Protein AF-A0A5K1A203-F1 (afdb_monomer_lite)

pLDDT: mean 76.21, std 11.81, range [53.25, 95.44]

Structure (mmCIF, N/CA/C/O backbone):
data_AF-A0A5K1A203-F1
#
_entry.id   AF-A0A5K1A203-F1
#
loop_
_atom_site.group_PDB
_atom_site.id
_atom_site.type_symbol
_atom_site.label_atom_id
_atom_site.label_alt_id
_atom_site.label_comp_id
_atom_site.label_asym_id
_atom_site.label_entity_id
_atom_site.label_seq_id
_atom_site.pdbx_PDB_ins_code
_atom_site.Cartn_x
_atom_site.Cartn_y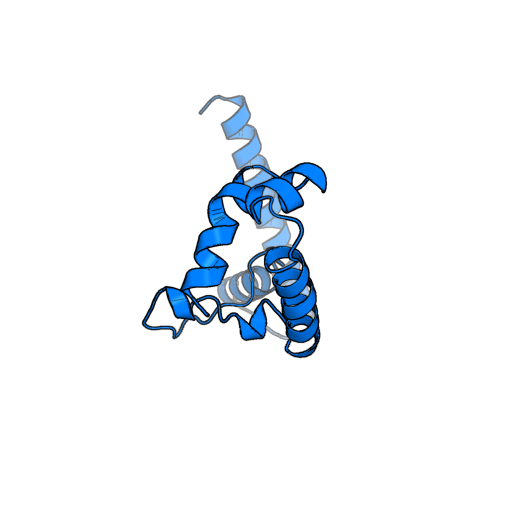
_atom_site.Cartn_z
_atom_site.occupancy
_atom_site.B_iso_or_equiv
_atom_site.auth_seq_id
_atom_site.auth_comp_id
_atom_site.auth_asym_id
_atom_site.auth_atom_id
_atom_site.pdbx_PDB_model_num
ATOM 1 N N . VAL A 1 1 ? 19.120 0.119 31.836 1.00 57.25 1 VAL A N 1
ATOM 2 C CA . VAL A 1 1 ? 18.448 1.440 31.835 1.00 57.25 1 VAL A CA 1
ATOM 3 C C . VAL A 1 1 ? 19.326 2.428 32.585 1.00 57.25 1 VAL A C 1
ATOM 5 O O . VAL A 1 1 ? 19.689 2.163 33.727 1.00 57.25 1 VAL A O 1
ATOM 8 N N . THR A 1 2 ? 19.766 3.505 31.938 1.00 73.38 2 THR A N 1
ATOM 9 C CA . THR A 1 2 ? 20.608 4.522 32.592 1.00 73.38 2 THR A CA 1
ATOM 10 C C . THR A 1 2 ? 19.755 5.416 33.500 1.00 73.38 2 THR A C 1
ATOM 12 O O . THR A 1 2 ? 18.575 5.632 33.240 1.00 73.38 2 THR A O 1
ATOM 15 N N . ARG A 1 3 ? 20.347 6.000 34.556 1.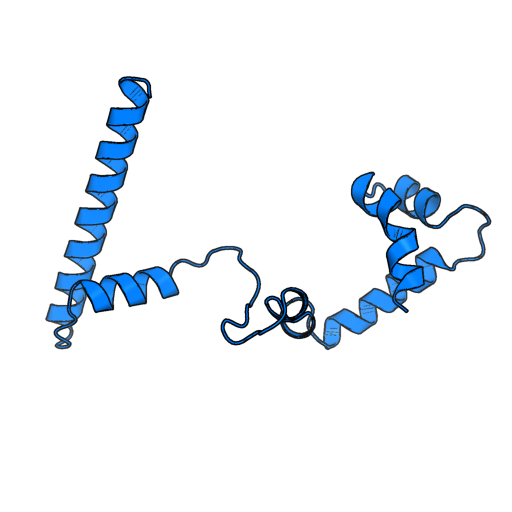00 76.81 3 ARG A N 1
ATOM 16 C CA . ARG A 1 3 ? 19.650 6.894 35.513 1.00 76.81 3 ARG A CA 1
ATOM 17 C C . ARG A 1 3 ? 18.883 8.046 34.836 1.00 76.81 3 ARG A C 1
ATOM 19 O O . ARG A 1 3 ? 17.938 8.568 35.420 1.00 76.81 3 ARG A O 1
ATOM 26 N N . ARG A 1 4 ? 19.300 8.457 33.632 1.00 75.62 4 ARG A N 1
ATOM 27 C CA . ARG A 1 4 ? 18.633 9.491 32.824 1.00 75.62 4 ARG A CA 1
ATOM 28 C C . ARG A 1 4 ? 17.361 8.975 32.153 1.00 75.62 4 ARG A C 1
ATOM 30 O O . ARG A 1 4 ? 16.344 9.653 32.227 1.00 75.62 4 ARG A O 1
ATOM 37 N N . GLU A 1 5 ? 17.388 7.780 31.570 1.00 76.25 5 GLU A N 1
ATOM 38 C CA . GLU A 1 5 ? 16.189 7.184 30.969 1.00 76.25 5 GLU A CA 1
ATOM 39 C C . GLU A 1 5 ? 15.117 6.860 32.005 1.00 76.25 5 GLU A C 1
ATOM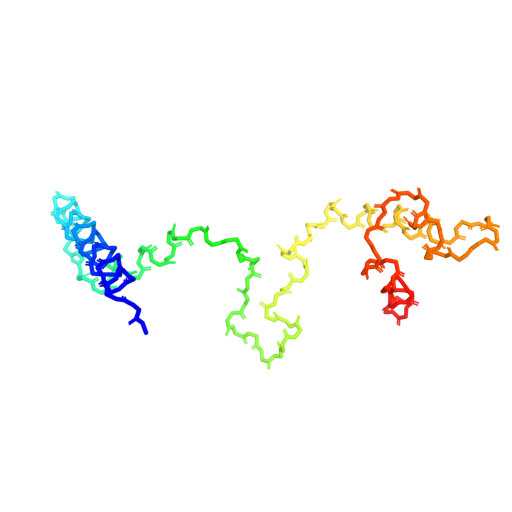 41 O O . GLU A 1 5 ? 13.949 7.154 31.781 1.00 76.25 5 GLU A O 1
ATOM 46 N N . SER A 1 6 ? 15.499 6.369 33.188 1.00 77.56 6 SER A N 1
ATOM 47 C CA . SER A 1 6 ? 14.532 6.124 34.268 1.00 77.56 6 SER A CA 1
ATOM 48 C C . SER A 1 6 ? 13.834 7.400 34.754 1.00 77.56 6 SER A C 1
ATOM 50 O O . SER A 1 6 ? 12.710 7.327 35.241 1.00 77.56 6 SER A O 1
ATOM 52 N N . ARG A 1 7 ? 14.486 8.568 34.646 1.00 74.75 7 ARG A N 1
ATOM 53 C CA . ARG A 1 7 ? 13.860 9.859 34.976 1.00 74.75 7 ARG A CA 1
ATOM 54 C C . ARG A 1 7 ? 12.855 10.277 33.910 1.00 74.75 7 ARG A C 1
ATOM 56 O O . ARG A 1 7 ? 11.744 10.618 34.281 1.00 74.75 7 ARG A O 1
ATOM 63 N N . ARG A 1 8 ? 13.217 10.163 32.627 1.00 77.00 8 ARG A N 1
ATOM 64 C CA . ARG A 1 8 ? 12.319 10.477 31.503 1.00 77.00 8 ARG A CA 1
ATOM 65 C C . ARG A 1 8 ? 11.064 9.616 31.515 1.00 77.00 8 ARG A C 1
ATOM 67 O O . ARG A 1 8 ? 9.972 10.153 31.475 1.00 77.00 8 ARG A O 1
ATOM 74 N N . LEU A 1 9 ? 11.222 8.304 31.696 1.00 74.50 9 LEU A N 1
ATOM 75 C CA . LEU A 1 9 ? 10.089 7.388 31.829 1.00 74.50 9 LEU A CA 1
ATOM 76 C C . LEU A 1 9 ? 9.189 7.773 33.007 1.00 74.50 9 LEU A C 1
ATOM 78 O O . LEU A 1 9 ? 7.973 7.680 32.905 1.00 74.50 9 LEU A O 1
ATOM 82 N N . LYS A 1 10 ? 9.760 8.203 34.138 1.00 73.31 10 LYS A N 1
ATOM 83 C CA . LYS A 1 10 ? 8.968 8.617 35.303 1.00 73.31 10 LYS A CA 1
ATOM 84 C C . LYS A 1 10 ? 8.192 9.913 35.051 1.00 73.31 10 LYS A C 1
ATOM 86 O O . LYS A 1 10 ? 7.084 10.033 35.557 1.00 73.31 10 LYS A O 1
ATOM 91 N N . GLU A 1 11 ? 8.783 10.848 34.318 1.00 76.12 11 GLU A N 1
ATOM 92 C CA . GLU A 1 11 ? 8.186 12.137 33.951 1.00 76.12 11 GLU A CA 1
ATOM 93 C C . GLU A 1 11 ? 7.049 11.933 32.939 1.00 76.12 11 GLU A C 1
ATOM 95 O O . GLU A 1 11 ? 5.916 12.289 33.226 1.00 76.12 11 GLU A O 1
ATOM 100 N N . GLU A 1 12 ? 7.290 11.165 31.877 1.00 73.75 12 GLU A N 1
ATOM 101 C CA . GLU A 1 12 ? 6.272 10.796 30.883 1.00 73.75 12 GLU A CA 1
ATOM 102 C C . GLU A 1 12 ? 5.093 10.021 31.508 1.00 73.75 12 GLU A C 1
ATOM 104 O O . GLU A 1 12 ? 3.930 10.284 31.211 1.00 73.75 12 GLU A O 1
ATOM 109 N N . ASN A 1 13 ? 5.363 9.109 32.452 1.00 73.94 13 ASN A N 1
ATOM 110 C CA . ASN A 1 13 ? 4.304 8.416 33.199 1.00 73.94 13 ASN A CA 1
ATOM 111 C C . ASN A 1 13 ? 3.516 9.343 34.142 1.00 73.94 13 ASN A C 1
ATOM 113 O O . ASN A 1 13 ? 2.364 9.041 34.466 1.00 73.94 13 ASN A O 1
ATOM 117 N N . LEU A 1 14 ? 4.125 10.428 34.629 1.00 75.75 14 LEU A N 1
ATOM 118 C CA . LEU A 1 14 ? 3.456 11.414 35.476 1.00 75.75 14 LEU A CA 1
ATOM 119 C C . LEU A 1 14 ? 2.521 12.287 34.632 1.00 75.75 14 LEU A C 1
ATOM 121 O O . LEU A 1 14 ? 1.355 12.435 34.996 1.00 75.75 14 LEU A O 1
ATOM 125 N N . ASP A 1 15 ? 2.998 12.744 33.475 1.00 77.00 15 ASP A N 1
ATOM 126 C CA . ASP A 1 15 ? 2.237 13.561 32.525 1.00 77.00 15 ASP A CA 1
ATOM 127 C C . ASP A 1 15 ? 1.017 12.799 31.982 1.00 77.00 15 ASP A C 1
ATOM 129 O O . ASP A 1 15 ? -0.099 13.321 31.949 1.00 77.00 15 ASP A O 1
ATOM 133 N N . LEU A 1 16 ? 1.186 11.512 31.649 1.00 75.56 16 LEU A N 1
ATOM 134 C CA . LEU A 1 16 ? 0.088 10.630 31.232 1.00 75.56 16 LEU A CA 1
ATOM 135 C C . LEU A 1 16 ? -0.971 10.449 32.328 1.00 75.56 16 LEU A C 1
ATOM 137 O O . LEU A 1 16 ? -2.166 10.341 32.042 1.00 75.56 16 LEU A O 1
ATOM 141 N N . LYS A 1 17 ? -0.547 10.405 33.596 1.00 75.38 17 LYS A N 1
ATOM 142 C CA . LYS A 1 17 ? -1.464 10.272 34.730 1.00 75.38 17 LYS A CA 1
ATOM 143 C C . LYS A 1 17 ? -2.258 11.560 34.950 1.00 75.38 17 LYS A C 1
ATOM 145 O O . LYS A 1 17 ? -3.463 11.483 35.181 1.00 75.38 17 LYS A O 1
ATOM 150 N N . GLU A 1 18 ? -1.605 12.713 34.851 1.00 79.25 18 GLU A N 1
ATOM 151 C CA . GLU A 1 18 ? -2.242 14.022 35.000 1.00 79.25 18 GLU A CA 1
ATOM 152 C C . GLU A 1 18 ? -3.243 14.304 33.868 1.00 79.25 18 GLU A C 1
ATOM 154 O O . GLU A 1 18 ? -4.372 14.723 34.132 1.00 79.25 18 GLU A O 1
ATOM 159 N N . ALA A 1 19 ? -2.894 13.968 32.623 1.00 77.06 19 ALA A N 1
ATOM 160 C CA . ALA A 1 19 ? -3.797 14.082 31.477 1.00 77.06 19 ALA A CA 1
ATOM 161 C C . ALA A 1 19 ? -5.065 13.225 31.646 1.00 77.06 19 ALA A C 1
ATOM 163 O O . ALA A 1 19 ? -6.178 13.704 31.423 1.00 77.06 19 ALA A O 1
ATOM 164 N N . ALA A 1 20 ? -4.919 11.978 32.110 1.00 72.75 20 ALA A N 1
ATOM 165 C CA . ALA A 1 20 ? -6.057 11.098 32.371 1.00 72.75 20 ALA A CA 1
ATOM 166 C C . ALA A 1 20 ? -6.964 11.624 33.500 1.00 72.75 20 ALA A C 1
ATOM 168 O O . ALA A 1 20 ? -8.186 11.516 33.413 1.00 72.75 20 ALA A O 1
ATOM 169 N N . GLU A 1 21 ? -6.390 12.204 34.558 1.00 77.25 21 GLU A N 1
ATOM 170 C CA . GLU A 1 21 ? -7.158 12.779 35.670 1.00 77.25 21 GLU A CA 1
ATOM 171 C C . GLU A 1 21 ? -7.941 14.032 35.260 1.00 77.25 21 GLU A C 1
ATOM 173 O O . GLU A 1 21 ? -9.071 14.217 35.718 1.00 77.25 21 GLU A O 1
ATOM 178 N N . ASN A 1 22 ? -7.387 14.867 34.380 1.00 77.81 22 ASN A N 1
ATOM 179 C CA . ASN A 1 22 ? -8.078 16.053 33.876 1.00 77.81 22 ASN A CA 1
ATOM 180 C C . ASN A 1 22 ? -9.249 15.681 32.953 1.00 77.81 22 ASN A C 1
ATOM 182 O O . ASN A 1 22 ? -10.347 16.195 33.138 1.00 77.81 22 ASN A O 1
ATOM 186 N N . LEU A 1 23 ? -9.086 14.679 32.086 1.00 68.44 23 LEU A N 1
ATOM 187 C CA . LEU A 1 23 ? -10.178 14.170 31.243 1.00 68.44 23 LEU A CA 1
ATOM 188 C C . LEU A 1 23 ? -11.328 13.544 32.052 1.00 68.44 23 LEU A C 1
ATOM 190 O O . LEU A 1 23 ? -12.494 13.694 31.690 1.00 68.44 23 LEU A O 1
ATOM 194 N N . ILE A 1 24 ? -11.024 12.867 33.168 1.00 70.19 24 ILE A N 1
ATOM 195 C CA . ILE A 1 24 ? -12.052 12.348 34.089 1.00 70.19 24 ILE A CA 1
ATOM 196 C C . ILE A 1 24 ? -12.829 13.500 34.736 1.00 70.19 24 ILE A C 1
ATOM 198 O O . ILE A 1 24 ? -14.048 13.412 34.889 1.00 70.19 24 ILE A O 1
ATOM 202 N N . LYS A 1 25 ? -12.144 14.582 35.126 1.00 72.19 25 LYS A N 1
ATOM 203 C CA . LYS A 1 25 ? -12.805 15.773 35.676 1.00 72.19 25 LYS A CA 1
ATOM 204 C C . LYS A 1 25 ? -13.719 16.412 34.634 1.00 72.19 25 LYS A C 1
ATOM 206 O O . LYS A 1 25 ? -14.872 16.674 34.958 1.00 72.19 25 LYS A O 1
ATOM 211 N N . ASP A 1 26 ? -13.256 16.566 33.398 1.00 68.62 26 ASP A N 1
ATOM 212 C CA . ASP A 1 26 ? -14.037 17.169 32.314 1.00 68.62 26 ASP A CA 1
ATOM 213 C C . ASP A 1 26 ? -15.276 16.325 31.959 1.00 68.62 26 ASP A C 1
ATOM 215 O O . ASP A 1 26 ? -16.379 16.857 31.826 1.00 68.62 26 ASP A O 1
ATOM 219 N N . ALA A 1 27 ? -15.146 14.993 31.911 1.00 63.22 27 ALA A N 1
ATOM 220 C CA . ALA A 1 27 ? -16.274 14.082 31.684 1.00 63.22 27 ALA A CA 1
ATOM 221 C C . ALA A 1 27 ? -17.321 14.134 32.814 1.00 63.22 27 ALA A C 1
ATOM 223 O O . ALA A 1 27 ? -18.525 14.163 32.544 1.00 63.22 27 ALA A O 1
ATOM 224 N N . ASN A 1 28 ? -16.868 14.216 34.071 1.00 61.22 28 ASN A N 1
ATOM 225 C CA . ASN A 1 28 ? -17.747 14.365 35.233 1.00 61.22 28 ASN A CA 1
ATOM 226 C C . ASN A 1 28 ? -18.470 15.724 35.249 1.00 61.22 28 ASN A C 1
ATOM 228 O O . ASN A 1 28 ? -19.625 15.789 35.668 1.00 61.22 28 ASN A O 1
ATOM 232 N N . VAL A 1 29 ? -17.828 16.796 34.770 1.00 64.94 29 VAL A N 1
ATOM 233 C CA . VAL A 1 29 ? -18.447 18.127 34.613 1.00 64.94 29 VAL A CA 1
ATOM 234 C C . VAL A 1 29 ? -19.540 18.107 33.537 1.00 64.94 29 VAL A C 1
ATOM 236 O O . VAL A 1 29 ? -20.565 18.768 33.697 1.00 64.94 29 VAL A O 1
ATOM 239 N N . GLN A 1 30 ? -19.383 17.289 32.492 1.00 61.38 30 GLN A N 1
ATOM 240 C CA . GLN A 1 30 ? -20.370 17.103 31.421 1.00 61.38 30 GLN A CA 1
ATOM 241 C C . GLN A 1 30 ? -21.562 16.194 31.815 1.00 61.38 30 GLN A C 1
ATOM 243 O O . GLN A 1 30 ? -22.415 15.904 30.977 1.00 61.38 30 GLN A O 1
ATOM 248 N N . GLY A 1 31 ? -21.634 15.719 33.067 1.00 54.28 31 GLY A N 1
ATOM 249 C CA . GLY A 1 31 ? -22.744 14.910 33.594 1.00 54.28 31 GLY A CA 1
ATOM 250 C C . GLY A 1 31 ? -22.679 13.407 33.289 1.00 54.28 31 GLY A C 1
ATOM 251 O O . GLY A 1 31 ? -23.550 12.665 33.739 1.00 54.28 31 GLY A O 1
ATOM 252 N N . ASN A 1 32 ? -21.642 12.938 32.588 1.00 58.69 32 ASN A N 1
ATOM 253 C CA . ASN A 1 32 ? -21.403 11.517 32.336 1.00 58.69 32 ASN A CA 1
ATOM 254 C C . ASN A 1 32 ? -20.312 11.011 33.284 1.00 58.69 32 ASN A C 1
ATOM 256 O O . ASN A 1 32 ? -19.126 11.241 33.052 1.00 58.69 32 ASN A O 1
ATOM 260 N N . VAL A 1 33 ? -20.706 10.300 34.345 1.00 61.12 33 VAL A N 1
ATOM 261 C CA . VAL A 1 33 ? -19.758 9.663 35.270 1.00 61.12 33 VAL A CA 1
ATOM 262 C C . VAL A 1 33 ? -19.096 8.480 34.563 1.00 61.12 33 VAL A C 1
ATOM 264 O O . VAL A 1 33 ? -19.560 7.348 34.664 1.00 61.12 33 VAL A O 1
ATOM 267 N N . LYS A 1 34 ? -18.031 8.750 33.804 1.00 59.03 34 LYS A N 1
ATOM 268 C CA . LYS A 1 34 ? -17.212 7.716 33.167 1.00 59.03 34 LYS A CA 1
ATOM 269 C C . LYS A 1 34 ? -16.184 7.192 34.158 1.00 59.03 34 LYS A C 1
ATOM 271 O O . LY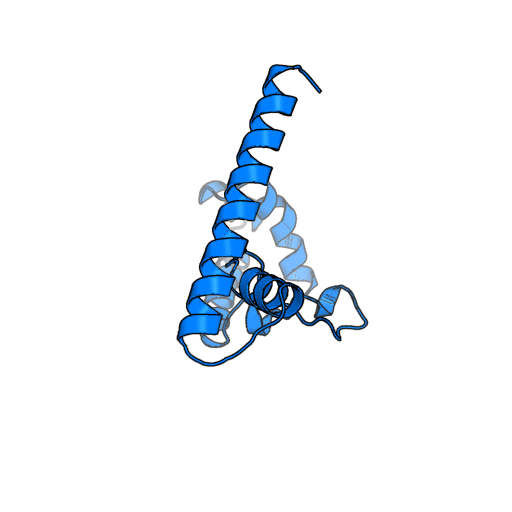S A 1 34 ? -15.475 7.954 34.821 1.00 59.03 34 LYS A O 1
ATOM 276 N N . THR A 1 35 ? -16.078 5.876 34.261 1.00 68.56 35 THR A N 1
ATOM 277 C CA . THR A 1 35 ? -15.025 5.238 35.050 1.00 68.56 35 THR A CA 1
ATOM 278 C C . THR A 1 35 ? -13.661 5.463 34.396 1.00 68.56 35 THR A C 1
ATOM 280 O O . THR A 1 35 ? -13.539 5.640 33.185 1.00 68.56 35 THR A O 1
ATOM 283 N N . ARG A 1 36 ? -12.586 5.420 35.193 1.00 64.50 36 ARG A N 1
ATOM 284 C CA . ARG A 1 36 ? -11.209 5.575 34.688 1.00 64.50 36 ARG A CA 1
ATOM 285 C C . ARG A 1 36 ? -10.881 4.598 33.550 1.00 64.50 36 ARG A C 1
ATOM 287 O O . ARG A 1 36 ? -10.113 4.950 32.665 1.00 64.50 36 ARG A O 1
ATOM 294 N N . GLN A 1 37 ? -11.452 3.392 33.561 1.00 65.12 37 GLN A N 1
ATOM 295 C CA . GLN A 1 37 ? -11.277 2.406 32.489 1.00 65.12 37 GLN A CA 1
ATOM 296 C C . GLN A 1 37 ? -11.968 2.812 31.184 1.00 65.12 37 GLN A C 1
ATOM 298 O O . GLN A 1 37 ? -11.380 2.623 30.125 1.00 65.12 37 GLN A O 1
ATOM 303 N N . GLU A 1 38 ? -13.158 3.405 31.251 1.00 65.06 38 GLU A N 1
ATOM 304 C CA . GLU A 1 38 ? -13.881 3.901 30.072 1.00 65.06 38 GLU A CA 1
ATOM 305 C C . GLU A 1 38 ? -13.160 5.093 29.445 1.00 65.06 38 GLU A C 1
ATOM 307 O O . GLU A 1 38 ? -12.967 5.122 28.236 1.00 65.06 38 GLU A O 1
ATOM 312 N N . VAL A 1 39 ? -12.657 6.027 30.261 1.00 60.94 39 VAL A N 1
ATOM 313 C CA . VAL A 1 39 ? -11.855 7.154 29.756 1.00 60.94 39 VAL A CA 1
ATOM 314 C C . VAL A 1 39 ? -10.555 6.661 29.119 1.00 60.94 39 VAL A C 1
ATOM 316 O O . VAL A 1 39 ? -10.183 7.136 28.053 1.00 60.94 39 VAL A O 1
ATOM 319 N N . LEU A 1 40 ? -9.882 5.672 29.719 1.00 60.09 40 LEU A N 1
ATOM 320 C CA . LEU A 1 40 ? -8.680 5.071 29.133 1.00 60.09 40 LEU A CA 1
ATOM 321 C C . LEU A 1 40 ? -8.973 4.352 27.808 1.00 60.09 40 LEU A C 1
ATOM 323 O O . LEU A 1 40 ? -8.185 4.454 26.869 1.00 60.09 40 LEU A O 1
ATOM 327 N N . HIS A 1 41 ? -10.100 3.649 27.714 1.00 59.59 41 HIS A N 1
ATOM 328 C CA . HIS A 1 41 ? -10.553 3.018 26.477 1.00 59.59 41 HIS A CA 1
ATOM 329 C C . HIS A 1 41 ? -10.843 4.066 25.392 1.00 59.59 41 HIS A C 1
ATOM 331 O O . HIS A 1 41 ? -10.302 3.958 24.294 1.00 59.59 41 HIS A O 1
ATOM 337 N N . ASP A 1 42 ? -11.578 5.128 25.729 1.00 58.59 42 ASP A N 1
ATOM 338 C CA . ASP A 1 42 ? -11.890 6.236 24.820 1.00 58.59 42 ASP A CA 1
ATOM 339 C C . ASP A 1 42 ? -10.622 6.982 24.366 1.00 58.59 42 ASP A C 1
ATOM 341 O O . ASP A 1 42 ? -10.469 7.332 23.194 1.00 58.59 42 ASP A O 1
ATOM 345 N N . THR A 1 43 ? -9.654 7.180 25.266 1.00 56.03 43 THR A N 1
ATOM 346 C CA . THR A 1 43 ? -8.351 7.743 24.884 1.00 56.03 43 THR A CA 1
ATOM 347 C C . THR A 1 43 ? -7.564 6.796 23.986 1.00 56.03 43 THR A C 1
ATOM 349 O O . THR A 1 43 ? -6.985 7.263 23.018 1.00 56.03 43 THR A O 1
ATOM 352 N N . ASN A 1 44 ? -7.594 5.477 24.208 1.00 55.16 44 ASN A N 1
ATOM 353 C CA . ASN A 1 44 ? -6.951 4.506 23.314 1.00 55.16 44 ASN A CA 1
ATOM 354 C C . ASN A 1 44 ? -7.597 4.442 21.925 1.00 55.16 44 ASN A C 1
ATOM 356 O O . ASN A 1 44 ? -6.893 4.132 20.964 1.00 55.16 44 ASN A O 1
ATOM 360 N N . THR A 1 45 ? -8.897 4.726 21.815 1.00 56.03 45 THR A N 1
ATOM 361 C CA . THR A 1 45 ? -9.576 4.908 20.524 1.00 56.03 45 THR A CA 1
ATOM 362 C C . THR A 1 45 ? -9.269 6.261 19.877 1.00 56.03 45 THR A C 1
ATOM 364 O O . THR A 1 45 ? -9.386 6.381 18.666 1.00 56.03 45 THR A O 1
ATOM 367 N N . SER A 1 46 ? -8.848 7.258 20.665 1.00 53.25 46 SER A N 1
ATOM 368 C CA . SER A 1 46 ? -8.503 8.616 20.212 1.00 53.25 46 SER A CA 1
ATOM 369 C C . SER A 1 46 ? -7.009 8.804 19.897 1.00 53.25 46 SER A C 1
ATOM 371 O O . SER A 1 46 ? -6.616 9.817 19.322 1.00 53.25 46 SER A O 1
ATOM 373 N N . ILE A 1 47 ? -6.141 7.842 20.242 1.00 55.78 47 ILE A N 1
ATOM 374 C CA . ILE A 1 47 ? -4.763 7.856 19.739 1.00 55.78 47 ILE A CA 1
ATOM 375 C C . ILE A 1 47 ? -4.834 7.444 18.272 1.00 55.78 47 ILE A C 1
ATOM 377 O O . ILE A 1 47 ? -4.900 6.256 17.949 1.00 55.78 47 ILE A O 1
ATOM 381 N N . GLU A 1 48 ? -4.801 8.449 17.405 1.00 60.06 48 GLU A N 1
ATOM 382 C CA . GLU A 1 48 ? -4.636 8.359 15.957 1.00 60.06 48 GLU A CA 1
ATOM 383 C C . GLU A 1 48 ? -3.245 7.775 15.653 1.00 60.06 48 GLU A C 1
ATOM 385 O O . GLU A 1 48 ? -2.285 8.449 15.285 1.00 60.06 48 GLU A O 1
ATOM 390 N N . ARG A 1 49 ? -3.073 6.484 15.946 1.00 67.38 49 ARG A N 1
ATOM 391 C CA . ARG A 1 49 ? -1.878 5.745 15.554 1.00 67.38 49 ARG A CA 1
ATOM 392 C C . ARG A 1 49 ? -1.929 5.647 14.030 1.00 67.38 49 ARG A C 1
ATOM 394 O O . ARG A 1 49 ? -2.987 5.326 13.498 1.00 67.38 49 ARG A O 1
ATOM 401 N N . ASN A 1 50 ? -0.796 5.859 13.351 1.00 82.75 50 ASN A N 1
ATOM 402 C CA . ASN A 1 50 ? -0.605 5.593 11.912 1.00 82.75 50 ASN A CA 1
ATOM 403 C C . ASN A 1 50 ? -0.681 4.079 11.612 1.00 82.75 50 ASN A C 1
ATOM 405 O O . ASN A 1 50 ? 0.237 3.485 11.048 1.00 82.75 50 ASN A O 1
ATOM 409 N N . ILE A 1 51 ? -1.737 3.430 12.090 1.00 85.44 51 ILE A N 1
ATOM 410 C CA . ILE A 1 51 ? -2.056 2.026 11.909 1.00 85.44 51 ILE A CA 1
ATOM 411 C C . ILE A 1 51 ? -3.175 2.005 10.870 1.00 85.44 51 ILE A C 1
ATOM 413 O O . ILE A 1 51 ? -4.195 2.666 11.080 1.00 85.44 51 ILE A O 1
ATOM 417 N N . PRO A 1 52 ? -3.000 1.279 9.758 1.00 88.75 52 PRO A N 1
ATOM 418 C CA . PRO A 1 52 ? -4.054 1.147 8.766 1.00 88.75 52 PRO A CA 1
ATOM 419 C C . PRO A 1 52 ? -5.322 0.523 9.373 1.00 88.75 52 PRO A C 1
ATOM 421 O O . PRO A 1 52 ? -5.227 -0.171 10.391 1.00 88.75 52 PRO A O 1
ATOM 424 N N . PRO A 1 53 ? -6.503 0.723 8.765 1.00 89.69 53 PRO A N 1
ATOM 425 C CA . PRO A 1 53 ? -7.733 0.099 9.238 1.00 89.69 53 PRO A CA 1
ATOM 426 C C . PRO A 1 53 ? -7.567 -1.418 9.367 1.00 89.69 53 PRO A C 1
ATOM 428 O O . PRO A 1 53 ? -7.030 -2.062 8.464 1.00 89.69 53 PRO A O 1
ATOM 431 N N . TYR A 1 54 ? -8.006 -1.974 10.496 1.00 91.06 54 TYR A N 1
ATOM 432 C CA . TYR A 1 54 ? -7.798 -3.383 10.812 1.00 91.06 54 TYR A CA 1
ATOM 433 C C . TYR A 1 54 ? -9.072 -4.065 11.313 1.00 91.06 54 TYR A C 1
ATOM 435 O O . TYR A 1 54 ? -9.894 -3.451 11.995 1.00 91.06 54 TYR A O 1
ATOM 443 N N . ASP A 1 55 ? -9.211 -5.350 10.993 1.00 91.69 55 ASP A N 1
ATOM 444 C CA . ASP A 1 55 ? -10.304 -6.210 11.441 1.00 91.69 55 ASP A CA 1
ATOM 445 C C . ASP A 1 55 ? -9.833 -7.128 12.579 1.00 91.69 55 ASP A C 1
ATOM 447 O O . ASP A 1 55 ? -9.014 -8.028 12.396 1.00 91.69 55 ASP A O 1
ATOM 451 N N . LEU A 1 56 ? -10.375 -6.906 13.779 1.00 90.06 56 LEU A N 1
ATOM 452 C CA . LEU A 1 56 ? -10.099 -7.723 14.967 1.00 90.06 56 LEU A CA 1
ATOM 453 C C . LEU A 1 56 ? -10.749 -9.107 14.923 1.00 90.06 56 LEU A C 1
ATOM 455 O O . LEU A 1 56 ? -10.397 -9.973 15.723 1.00 90.06 56 LEU A O 1
ATOM 459 N N . THR A 1 57 ? -11.720 -9.303 14.035 1.00 93.50 57 THR A N 1
ATOM 460 C CA . THR A 1 57 ? -12.433 -10.570 13.859 1.00 93.50 57 THR A CA 1
ATOM 461 C C . THR A 1 57 ? -11.794 -11.456 12.793 1.00 93.50 57 THR A C 1
ATOM 463 O O . THR A 1 57 ? -12.178 -12.620 12.659 1.00 93.50 57 THR A O 1
ATOM 466 N N . ALA A 1 58 ? -10.786 -10.940 12.079 1.00 93.25 58 ALA A N 1
ATOM 467 C CA . ALA A 1 58 ? -10.063 -11.674 11.058 1.00 93.25 58 ALA A CA 1
ATOM 468 C C . ALA A 1 58 ? -9.419 -12.942 11.639 1.00 93.25 58 ALA A C 1
ATOM 470 O O . ALA A 1 58 ? -8.632 -12.908 12.585 1.00 93.25 58 ALA A O 1
ATOM 471 N N . VAL A 1 59 ? -9.754 -14.083 11.035 1.00 94.19 59 VAL A N 1
ATOM 472 C CA . VAL A 1 59 ? -9.250 -15.402 11.451 1.00 94.19 59 VAL A CA 1
ATOM 473 C C . VAL A 1 59 ? -7.903 -15.720 10.790 1.00 94.19 59 VAL A C 1
ATOM 475 O O . VAL A 1 59 ? -7.157 -16.570 11.275 1.00 94.19 59 VAL A O 1
ATOM 478 N N . SER A 1 60 ? -7.567 -15.025 9.699 1.00 93.19 60 SER A N 1
ATOM 479 C CA . SER A 1 60 ? -6.295 -15.163 8.994 1.00 93.19 60 SER A CA 1
ATOM 480 C C . SER A 1 60 ? -5.544 -13.838 8.910 1.00 93.19 60 SER A C 1
ATOM 482 O O . SER A 1 60 ? -6.141 -12.760 8.887 1.00 93.19 60 SER A O 1
ATOM 484 N N . VAL A 1 61 ? -4.213 -13.926 8.894 1.00 91.75 61 VAL A N 1
ATOM 485 C CA . VAL A 1 61 ? -3.314 -12.768 9.021 1.00 91.75 61 VAL A CA 1
ATOM 486 C C . VAL A 1 61 ? -3.456 -11.820 7.830 1.00 91.75 61 VAL A C 1
ATOM 488 O O . VAL A 1 61 ? -3.390 -10.606 8.002 1.00 91.75 61 VAL A O 1
ATOM 491 N N . GLU A 1 62 ? -3.700 -12.358 6.638 1.00 89.44 62 GLU A N 1
ATOM 492 C CA . GLU A 1 62 ? -3.905 -11.597 5.406 1.00 89.44 62 GLU A CA 1
ATOM 493 C C . GLU A 1 62 ? -5.169 -10.725 5.419 1.00 89.44 62 GLU A C 1
ATOM 495 O O . GLU A 1 62 ? -5.207 -9.717 4.723 1.00 89.44 62 GLU A O 1
ATOM 500 N N . ASN A 1 63 ? -6.161 -11.058 6.252 1.00 89.94 63 ASN A N 1
ATOM 501 C CA . ASN A 1 63 ? -7.416 -10.312 6.362 1.00 89.94 63 ASN A CA 1
ATOM 502 C C . ASN A 1 63 ? -7.435 -9.321 7.533 1.00 89.94 63 ASN A C 1
ATOM 504 O O . ASN A 1 63 ? -8.373 -8.540 7.654 1.00 89.94 63 ASN A O 1
ATOM 508 N N . VAL A 1 64 ? -6.405 -9.322 8.391 1.00 95.44 64 VAL A N 1
ATOM 509 C CA . VAL A 1 64 ? -6.312 -8.380 9.523 1.00 95.44 64 VAL A CA 1
ATOM 510 C C . VAL A 1 64 ? -6.252 -6.941 9.027 1.00 95.44 64 VAL A C 1
ATOM 512 O O . VAL A 1 64 ? -6.754 -6.050 9.700 1.00 95.44 64 VAL A O 1
ATOM 515 N N . TYR A 1 65 ? -5.669 -6.720 7.850 1.00 93.81 65 TYR A N 1
ATOM 516 C CA . TYR A 1 65 ? -5.531 -5.416 7.213 1.00 93.81 65 TYR A CA 1
ATOM 517 C C . TYR A 1 65 ? -6.159 -5.465 5.815 1.00 93.81 65 TYR A C 1
ATOM 519 O O . TYR A 1 65 ? -5.447 -5.716 4.839 1.00 93.81 65 TYR A O 1
ATOM 527 N N . PRO A 1 66 ? -7.487 -5.280 5.708 1.00 90.88 66 PRO A N 1
ATOM 528 C CA . PRO A 1 66 ? -8.191 -5.422 4.440 1.00 90.88 66 PRO A CA 1
ATOM 529 C C . PRO A 1 66 ? -7.704 -4.395 3.412 1.00 90.88 66 PRO A C 1
ATOM 531 O O . PRO A 1 66 ? -7.685 -3.191 3.682 1.00 90.88 66 PRO A O 1
ATOM 534 N N . LEU A 1 67 ? -7.308 -4.861 2.224 1.00 89.25 67 LEU A N 1
ATOM 535 C CA . LEU A 1 67 ? -6.727 -3.992 1.196 1.00 89.25 67 LEU A CA 1
ATOM 536 C C . LEU A 1 67 ? -7.715 -2.941 0.681 1.00 89.25 67 LEU A C 1
ATOM 538 O O . LEU A 1 67 ? -7.290 -1.825 0.420 1.00 89.25 67 LEU A O 1
ATOM 542 N N . ASP A 1 68 ? -9.012 -3.248 0.618 1.00 88.62 68 ASP A N 1
ATOM 543 C CA . ASP A 1 68 ? -10.088 -2.311 0.244 1.00 88.62 68 ASP A CA 1
ATOM 544 C C . ASP A 1 68 ? -10.267 -1.161 1.250 1.00 88.62 68 ASP A C 1
ATOM 546 O O . ASP A 1 68 ? -10.894 -0.144 0.950 1.00 88.62 68 ASP A O 1
ATOM 550 N N . LYS A 1 69 ? -9.735 -1.327 2.467 1.00 88.56 69 LYS A N 1
ATOM 551 C CA . LYS A 1 69 ? -9.715 -0.292 3.507 1.00 88.56 69 LYS A CA 1
ATOM 552 C C . LYS A 1 69 ? -8.402 0.481 3.546 1.00 88.56 69 LYS A C 1
ATOM 554 O O . LYS A 1 69 ? -8.375 1.569 4.111 1.00 88.56 69 LYS A O 1
ATOM 559 N N . ILE A 1 70 ? -7.330 -0.076 2.982 1.00 90.81 70 ILE A N 1
ATOM 560 C CA . ILE A 1 70 ? -6.019 0.579 2.882 1.00 90.81 70 ILE A CA 1
ATOM 561 C C . ILE A 1 70 ? -5.914 1.388 1.590 1.00 90.81 70 ILE A C 1
ATOM 563 O O . ILE A 1 70 ? -5.403 2.502 1.620 1.00 90.81 70 ILE A O 1
ATOM 567 N N . ILE A 1 71 ? -6.382 0.814 0.483 1.00 89.75 71 ILE A N 1
ATOM 568 C CA . ILE A 1 71 ? -6.406 1.392 -0.858 1.00 89.75 71 ILE A CA 1
ATOM 569 C C . ILE A 1 71 ? -7.876 1.518 -1.244 1.00 89.75 71 ILE A C 1
ATOM 571 O O . ILE A 1 71 ? -8.579 0.511 -1.384 1.00 89.75 71 ILE A O 1
ATOM 575 N N . LEU A 1 72 ? -8.349 2.751 -1.388 1.00 88.94 72 LEU A N 1
ATOM 576 C CA . LEU A 1 72 ? -9.736 3.026 -1.743 1.00 88.94 72 LEU A CA 1
ATOM 577 C C . LEU A 1 72 ? -10.023 2.538 -3.160 1.00 88.94 72 LEU A C 1
ATOM 579 O O . LEU A 1 72 ? -9.150 2.594 -4.017 1.00 88.94 72 LEU A O 1
ATOM 583 N N . GLU A 1 73 ? -11.263 2.123 -3.434 1.00 86.50 73 GLU A N 1
ATOM 584 C CA . GLU A 1 73 ? -11.694 1.622 -4.753 1.00 86.50 73 GLU A CA 1
ATOM 585 C C . GLU A 1 73 ? -11.282 2.551 -5.910 1.00 86.50 73 GLU A C 1
ATOM 587 O O . GLU A 1 73 ? -10.782 2.092 -6.931 1.00 86.50 73 GLU A O 1
ATOM 592 N N . THR A 1 74 ? -11.378 3.868 -5.707 1.00 86.50 74 THR A N 1
ATOM 593 C CA . THR A 1 74 ? -10.973 4.890 -6.687 1.00 86.50 74 THR A CA 1
ATOM 594 C C . THR A 1 74 ? -9.467 4.944 -6.950 1.00 86.50 74 THR A C 1
ATOM 596 O O . THR A 1 74 ? -9.042 5.451 -7.978 1.00 86.50 74 THR A O 1
ATOM 599 N N . GLU A 1 75 ? -8.644 4.466 -6.017 1.00 88.50 75 GLU A N 1
ATOM 600 C CA . GLU A 1 75 ? -7.182 4.439 -6.133 1.00 88.50 75 GLU A CA 1
ATOM 601 C C . GLU A 1 75 ? -6.681 3.158 -6.808 1.00 88.50 75 GLU A C 1
ATOM 603 O O . GLU A 1 75 ? -5.548 3.123 -7.287 1.00 88.50 75 GLU A O 1
ATOM 608 N N . TRP A 1 76 ? -7.516 2.115 -6.892 1.00 85.31 76 TRP A N 1
ATOM 609 C CA . TRP A 1 76 ? -7.162 0.888 -7.609 1.00 85.31 76 TRP A CA 1
ATOM 610 C C . TRP A 1 76 ? -6.938 1.138 -9.098 1.00 85.31 76 TRP A C 1
ATOM 612 O O . TRP A 1 76 ? -6.096 0.470 -9.692 1.00 85.31 76 TRP A O 1
ATOM 622 N N . GLU A 1 77 ? -7.623 2.122 -9.689 1.00 83.50 77 GLU A N 1
ATOM 623 C CA . GLU A 1 77 ? -7.406 2.521 -11.085 1.00 83.50 77 GLU A CA 1
ATOM 624 C C . GLU A 1 77 ? -5.943 2.927 -11.333 1.00 83.50 77 GLU A C 1
ATOM 626 O O . GLU A 1 77 ? -5.341 2.497 -12.312 1.00 83.50 77 GLU A O 1
ATOM 631 N N . HIS A 1 78 ? -5.317 3.629 -10.384 1.00 83.88 78 HIS A N 1
ATOM 632 C CA . HIS A 1 78 ? -3.909 4.034 -10.474 1.00 83.88 78 HIS A CA 1
ATOM 633 C C . HIS A 1 78 ? -2.915 2.878 -10.331 1.00 83.88 78 HIS A C 1
ATOM 635 O O . HIS A 1 78 ? -1.743 3.019 -10.683 1.00 83.88 78 HIS A O 1
ATOM 641 N N . LEU A 1 79 ? -3.340 1.724 -9.810 1.00 80.94 79 LEU A N 1
ATOM 642 C CA . LEU A 1 79 ? -2.472 0.548 -9.785 1.00 80.94 79 LEU A CA 1
ATOM 643 C C . LEU A 1 79 ? -2.270 -0.021 -11.189 1.00 80.94 79 LEU A C 1
ATOM 645 O O . LEU A 1 79 ? -1.196 -0.556 -11.459 1.00 80.94 79 LEU A O 1
ATOM 649 N N . TYR A 1 80 ? -3.246 0.136 -12.088 1.00 78.06 80 TYR A N 1
ATOM 650 C CA . TYR A 1 80 ? -3.085 -0.265 -13.485 1.00 78.06 80 TYR A CA 1
ATOM 651 C C . TYR A 1 80 ? -2.036 0.586 -14.201 1.00 78.06 80 TYR A C 1
ATOM 653 O O . TYR A 1 80 ? -1.213 0.020 -14.912 1.00 78.06 80 TYR A O 1
ATOM 661 N N . ASP A 1 81 ? -1.956 1.890 -13.917 1.00 79.50 81 ASP A N 1
ATOM 662 C CA . ASP A 1 81 ? -0.889 2.757 -14.446 1.00 79.50 81 ASP A CA 1
ATOM 663 C C . ASP A 1 81 ? 0.506 2.223 -14.069 1.00 79.50 81 ASP A C 1
ATOM 665 O O . ASP A 1 81 ? 1.449 2.245 -14.862 1.00 79.50 81 ASP A O 1
ATOM 669 N N . ILE A 1 82 ? 0.645 1.709 -12.840 1.00 76.19 82 ILE A N 1
ATOM 670 C CA . ILE A 1 82 ? 1.888 1.081 -12.385 1.00 76.19 82 ILE A CA 1
ATOM 671 C C . ILE A 1 82 ? 2.145 -0.193 -13.186 1.00 76.19 82 ILE A C 1
ATOM 673 O O . ILE A 1 82 ? 3.268 -0.386 -13.627 1.00 76.19 82 ILE A O 1
ATOM 677 N N . LEU A 1 83 ? 1.145 -1.048 -13.404 1.00 73.31 83 LEU A N 1
ATOM 678 C CA . LEU A 1 83 ? 1.309 -2.273 -14.194 1.00 73.31 83 LEU A CA 1
ATOM 679 C C . LEU A 1 83 ? 1.710 -1.981 -15.639 1.00 73.31 83 LEU A C 1
ATOM 681 O O . LEU A 1 83 ? 2.649 -2.601 -16.129 1.00 73.31 83 LEU A O 1
ATOM 685 N N . GLU A 1 84 ? 1.087 -0.999 -16.284 1.00 77.81 84 GLU A N 1
ATOM 686 C CA . GLU A 1 84 ? 1.451 -0.577 -17.639 1.00 77.81 84 GLU A CA 1
ATOM 687 C C . GLU A 1 84 ? 2.914 -0.117 -17.709 1.00 77.81 84 GLU A C 1
ATOM 689 O O . GLU A 1 84 ? 3.641 -0.481 -18.633 1.00 77.81 84 GLU A O 1
ATOM 694 N N . LEU A 1 85 ? 3.400 0.604 -16.691 1.00 74.19 85 LEU A N 1
ATOM 695 C CA . LEU A 1 85 ? 4.819 0.966 -16.579 1.00 74.19 85 LEU A CA 1
ATOM 696 C C . LEU A 1 85 ? 5.743 -0.252 -16.411 1.00 74.19 85 LEU A C 1
ATOM 698 O O . LEU A 1 85 ? 6.917 -0.172 -16.774 1.00 74.19 85 LEU A O 1
ATOM 702 N N . LEU A 1 86 ? 5.255 -1.351 -15.828 1.00 71.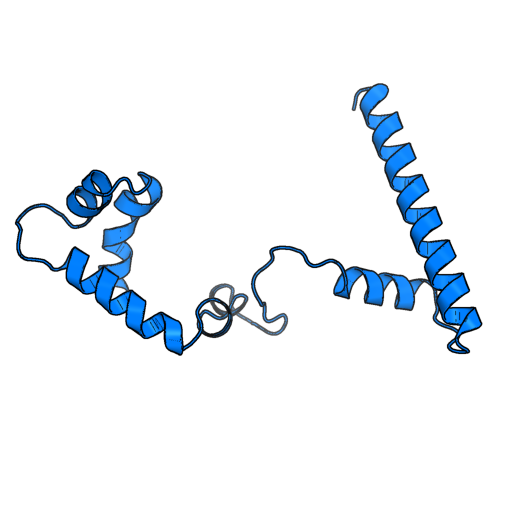62 86 LEU A N 1
ATOM 703 C CA . LEU A 1 86 ? 6.017 -2.592 -15.642 1.00 71.62 86 LEU A CA 1
ATOM 704 C C . LEU A 1 86 ? 5.990 -3.502 -16.874 1.00 71.62 86 LEU A C 1
ATOM 706 O O . LEU A 1 86 ? 6.930 -4.274 -17.061 1.00 71.62 86 LEU A O 1
ATOM 710 N N . GLU A 1 87 ? 4.928 -3.429 -17.675 1.00 69.81 87 GLU A N 1
ATOM 711 C CA . GLU A 1 87 ? 4.724 -4.201 -18.906 1.00 69.81 87 GLU A CA 1
ATOM 712 C C . GLU A 1 87 ? 5.257 -3.496 -20.162 1.00 69.81 87 GLU A C 1
ATOM 714 O O . GLU A 1 87 ? 5.389 -4.136 -21.206 1.00 69.81 87 GLU A O 1
ATOM 719 N N . ALA A 1 88 ? 5.588 -2.203 -20.074 1.00 64.44 88 ALA A N 1
ATOM 720 C CA . ALA A 1 88 ? 6.096 -1.417 -21.192 1.00 64.44 88 ALA A CA 1
ATOM 721 C C . ALA A 1 88 ? 7.300 -2.092 -21.884 1.00 64.44 88 ALA A C 1
ATOM 723 O O . ALA A 1 88 ? 8.308 -2.415 -21.256 1.00 64.44 88 ALA A O 1
ATOM 724 N N . GLU A 1 89 ? 7.189 -2.254 -23.207 1.00 55.44 89 GLU A N 1
ATOM 725 C CA . GLU A 1 89 ? 8.071 -3.032 -24.099 1.00 55.44 89 GLU A CA 1
ATOM 726 C C . GLU A 1 89 ? 9.519 -2.517 -24.241 1.00 55.44 89 GLU A C 1
ATOM 728 O O . GLU A 1 89 ? 10.299 -3.046 -25.041 1.00 55.44 89 GLU A O 1
ATOM 733 N N . ASP A 1 90 ? 9.919 -1.497 -23.481 1.00 54.41 90 ASP A N 1
ATOM 734 C CA . ASP A 1 90 ? 11.316 -1.087 -23.405 1.00 54.41 90 ASP A CA 1
ATOM 735 C C . ASP A 1 90 ? 12.061 -2.201 -22.676 1.00 54.41 90 ASP A C 1
ATOM 737 O O . ASP A 1 90 ? 12.017 -2.245 -21.455 1.00 54.41 90 ASP A O 1
ATOM 741 N N . GLY A 1 91 ? 12.706 -3.107 -23.424 1.00 54.19 91 GLY A N 1
ATOM 742 C CA . GLY A 1 91 ? 13.289 -4.395 -23.001 1.00 54.19 91 GLY A CA 1
ATOM 743 C C . GLY A 1 91 ? 14.315 -4.425 -21.850 1.00 54.19 91 GLY A C 1
ATOM 744 O O . GLY A 1 91 ? 15.171 -5.308 -21.823 1.00 54.19 91 GLY A O 1
ATOM 745 N N . GLY A 1 92 ? 14.264 -3.479 -20.916 1.00 62.06 92 GLY A N 1
ATOM 746 C CA . GLY A 1 92 ? 14.728 -3.613 -19.545 1.00 62.06 92 GLY A CA 1
ATOM 747 C C . GLY A 1 92 ? 13.673 -4.253 -18.639 1.00 62.06 92 GLY A C 1
ATOM 748 O O . GLY A 1 92 ? 12.484 -4.310 -18.938 1.00 62.06 92 GLY A O 1
ATOM 749 N N . SER A 1 93 ? 14.117 -4.770 -17.499 1.00 76.69 93 SER A N 1
ATOM 750 C CA . SER A 1 93 ? 13.195 -5.358 -16.524 1.00 76.69 93 SER A CA 1
ATOM 751 C C . SER A 1 93 ? 12.399 -4.275 -15.786 1.00 76.69 93 SER A C 1
ATOM 753 O O . SER A 1 93 ? 12.922 -3.200 -15.495 1.00 76.69 93 SER A O 1
ATOM 755 N N . ALA A 1 94 ? 11.174 -4.596 -15.365 1.00 77.75 94 ALA A N 1
ATOM 756 C CA . ALA A 1 94 ? 10.369 -3.829 -14.404 1.00 77.75 94 ALA A CA 1
ATOM 757 C C . ALA A 1 94 ? 11.195 -3.208 -13.249 1.00 77.75 94 ALA A C 1
ATOM 759 O O . ALA A 1 94 ? 11.030 -2.046 -12.880 1.00 77.75 94 ALA A O 1
ATOM 760 N N . SER A 1 95 ? 12.149 -3.970 -12.702 1.00 79.38 95 SER A N 1
ATOM 761 C CA . SER A 1 95 ? 13.051 -3.514 -11.636 1.00 79.38 95 SER A CA 1
ATOM 762 C C . SER A 1 95 ? 14.009 -2.400 -12.083 1.00 79.38 95 SER A C 1
ATOM 764 O O . SER A 1 95 ? 14.350 -1.526 -11.286 1.00 79.38 95 SER A O 1
ATOM 766 N N . GLU A 1 96 ? 14.480 -2.429 -13.328 1.00 81.94 96 GLU A N 1
ATOM 767 C CA . GLU A 1 96 ? 15.369 -1.407 -13.894 1.00 81.94 96 GLU A CA 1
ATOM 768 C C . GLU A 1 96 ? 14.614 -0.112 -14.186 1.00 81.94 96 GLU A C 1
ATOM 770 O O . GLU A 1 96 ? 15.134 0.965 -13.891 1.00 81.94 96 GLU A O 1
ATOM 775 N N . ILE A 1 97 ? 13.385 -0.209 -14.704 1.00 82.31 97 ILE A N 1
ATOM 776 C CA . ILE A 1 97 ? 12.509 0.945 -14.951 1.00 82.31 97 ILE A CA 1
ATOM 777 C C . ILE A 1 97 ? 12.235 1.675 -13.628 1.00 82.31 97 ILE A C 1
ATOM 779 O O . ILE A 1 97 ? 12.495 2.874 -13.510 1.00 82.31 97 ILE A O 1
ATOM 783 N N . LEU A 1 98 ? 11.821 0.945 -12.587 1.00 83.19 98 LEU A N 1
ATOM 784 C CA . LEU A 1 98 ? 11.614 1.515 -11.251 1.00 83.19 98 LEU A CA 1
ATOM 785 C C . LEU A 1 98 ? 12.908 2.085 -10.650 1.00 83.19 98 LEU A C 1
ATOM 787 O O . LEU A 1 98 ? 12.895 3.170 -10.068 1.00 83.19 98 LEU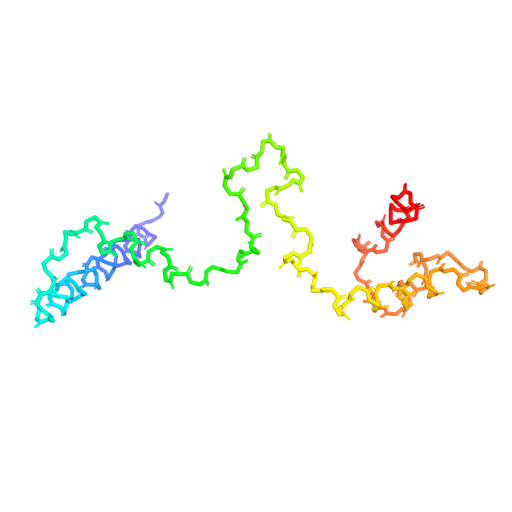 A O 1
ATOM 791 N N . GLY A 1 99 ? 14.045 1.407 -10.832 1.00 84.69 99 GLY A N 1
ATOM 792 C CA . GLY A 1 99 ? 15.343 1.907 -10.375 1.00 84.69 99 GLY A CA 1
ATOM 793 C C . GLY A 1 99 ? 15.733 3.242 -11.020 1.00 84.69 99 GLY A C 1
ATOM 794 O O . GLY A 1 99 ? 16.189 4.147 -10.322 1.00 84.69 99 GLY A O 1
ATOM 795 N N . ARG A 1 100 ? 15.506 3.403 -12.333 1.00 85.06 100 ARG A N 1
ATOM 796 C CA . ARG A 1 100 ? 15.745 4.669 -13.057 1.00 85.06 100 ARG A CA 1
ATOM 797 C C . ARG A 1 100 ? 14.837 5.796 -12.572 1.00 85.06 100 ARG A C 1
ATOM 799 O O . ARG A 1 100 ? 15.287 6.934 -12.490 1.00 85.06 100 ARG A O 1
ATOM 806 N N . ASN A 1 101 ? 13.605 5.468 -12.193 1.00 83.50 101 ASN A N 1
ATOM 807 C CA . ASN A 1 101 ? 12.631 6.414 -11.646 1.00 83.50 101 ASN A CA 1
ATOM 808 C C . ASN A 1 101 ? 12.868 6.755 -10.160 1.00 83.50 101 ASN A C 1
ATOM 810 O O . ASN A 1 101 ? 12.072 7.470 -9.557 1.00 83.50 101 ASN A O 1
ATOM 814 N N . GLY A 1 102 ? 13.962 6.271 -9.558 1.00 88.19 102 GLY A N 1
ATOM 815 C CA . GLY A 1 102 ? 14.363 6.625 -8.196 1.00 88.19 102 GLY A CA 1
ATOM 816 C C . GLY A 1 102 ? 13.634 5.856 -7.094 1.00 88.19 102 GLY A C 1
ATOM 817 O O . GLY A 1 102 ? 13.715 6.246 -5.927 1.00 88.19 102 GLY A O 1
ATOM 818 N N . TYR A 1 103 ? 12.942 4.762 -7.425 1.00 87.44 103 TYR A N 1
ATOM 819 C CA . TYR A 1 103 ? 12.301 3.931 -6.412 1.00 87.44 103 TYR A CA 1
ATOM 820 C C . TYR A 1 103 ? 13.346 3.232 -5.522 1.00 87.44 103 TYR A C 1
ATOM 822 O O . TYR A 1 103 ? 14.413 2.828 -5.995 1.00 87.44 103 TYR A O 1
ATOM 830 N N . PRO A 1 104 ? 13.055 3.037 -4.222 1.00 92.31 104 PRO A N 1
ATOM 831 C CA . PRO A 1 104 ? 13.949 2.314 -3.327 1.00 92.31 104 PRO A CA 1
ATOM 832 C C . PRO A 1 104 ? 14.190 0.870 -3.781 1.00 92.31 104 PRO A C 1
ATOM 834 O O . PRO A 1 104 ? 13.271 0.189 -4.232 1.00 92.31 104 PRO A O 1
ATOM 837 N N . ILE A 1 105 ? 15.395 0.351 -3.521 1.00 90.69 105 ILE A N 1
ATOM 838 C CA . ILE A 1 105 ? 15.809 -1.027 -3.865 1.00 90.69 105 ILE A CA 1
ATOM 839 C C . ILE A 1 105 ? 14.803 -2.080 -3.376 1.00 90.69 105 ILE A C 1
ATOM 841 O O . ILE A 1 105 ? 14.551 -3.073 -4.052 1.00 90.69 105 ILE A O 1
ATOM 845 N N . PHE A 1 106 ? 14.203 -1.866 -2.205 1.00 90.38 106 PHE A N 1
ATOM 846 C CA . PHE A 1 106 ? 13.179 -2.755 -1.663 1.00 90.38 106 PHE A CA 1
ATOM 847 C C . PHE A 1 106 ? 11.959 -2.911 -2.585 1.00 90.38 106 PHE A C 1
ATOM 849 O O . PHE A 1 106 ? 11.436 -4.018 -2.711 1.00 90.38 106 PHE A O 1
ATOM 856 N N . VAL A 1 107 ? 11.520 -1.821 -3.220 1.00 87.00 107 VAL A N 1
ATOM 857 C CA . VAL A 1 107 ? 10.392 -1.815 -4.159 1.00 87.00 107 VAL A CA 1
ATOM 858 C C . VAL A 1 107 ? 10.802 -2.540 -5.436 1.00 87.00 107 VAL A C 1
ATOM 860 O O . VAL A 1 107 ? 10.139 -3.499 -5.832 1.00 87.00 107 VAL A O 1
ATOM 863 N N . CYS A 1 108 ? 11.954 -2.175 -6.007 1.00 86.69 108 CYS A N 1
ATOM 864 C CA . CYS A 1 108 ? 12.486 -2.797 -7.222 1.00 86.69 108 CYS A CA 1
ATOM 865 C C . CYS A 1 108 ? 12.651 -4.318 -7.063 1.00 86.69 108 CYS A C 1
ATOM 867 O O . CYS A 1 108 ? 12.244 -5.088 -7.926 1.00 86.69 108 CYS A O 1
ATOM 869 N N . ASN A 1 109 ? 13.137 -4.776 -5.906 1.00 88.19 109 ASN A N 1
ATOM 870 C CA . ASN A 1 109 ? 13.319 -6.199 -5.622 1.00 88.19 109 ASN A CA 1
ATOM 871 C C . ASN A 1 109 ? 12.007 -6.977 -5.479 1.00 88.19 109 ASN A C 1
ATOM 873 O O . ASN A 1 109 ? 12.032 -8.200 -5.567 1.00 88.19 109 ASN A O 1
ATOM 877 N N . ARG A 1 110 ? 10.876 -6.322 -5.201 1.00 86.94 110 ARG A N 1
ATOM 878 C CA . ARG A 1 110 ? 9.585 -6.987 -4.954 1.00 86.94 110 ARG A CA 1
ATOM 879 C C . ARG A 1 110 ? 8.616 -6.901 -6.119 1.00 86.94 110 ARG A C 1
ATOM 881 O O . ARG A 1 110 ? 7.631 -7.629 -6.105 1.00 86.94 110 ARG A O 1
ATOM 888 N N . VAL A 1 111 ? 8.913 -6.083 -7.121 1.00 83.69 111 VAL A N 1
ATOM 889 C CA . VAL A 1 111 ? 8.030 -5.845 -8.267 1.00 83.69 111 VAL A CA 1
ATOM 890 C C . VAL A 1 111 ? 7.599 -7.136 -8.973 1.00 83.69 111 VAL A C 1
ATOM 892 O O . VAL A 1 111 ? 6.427 -7.313 -9.278 1.00 83.69 111 VAL A O 1
ATOM 895 N N . HIS A 1 112 ? 8.509 -8.105 -9.103 1.00 78.19 112 HIS A N 1
ATOM 896 C CA . HIS A 1 112 ? 8.221 -9.406 -9.714 1.00 78.19 112 HIS A CA 1
ATOM 897 C C . HIS A 1 112 ? 7.136 -10.209 -8.979 1.00 78.19 112 HIS A C 1
ATOM 899 O O . HIS A 1 112 ? 6.510 -11.073 -9.579 1.00 78.19 112 HIS A O 1
ATOM 905 N N . LYS A 1 113 ? 6.915 -9.957 -7.681 1.00 80.88 113 LYS A N 1
ATOM 906 C CA . LYS A 1 113 ? 5.865 -10.633 -6.909 1.00 80.88 113 LYS A CA 1
ATOM 907 C C . LYS A 1 113 ? 4.480 -10.100 -7.236 1.00 80.88 113 LYS A C 1
ATOM 909 O O . LYS A 1 113 ? 3.523 -10.853 -7.132 1.00 80.88 113 LYS A O 1
ATOM 914 N N . VAL A 1 114 ? 4.374 -8.831 -7.629 1.00 74.31 114 VAL A N 1
ATOM 915 C CA . VAL A 1 114 ? 3.098 -8.239 -8.055 1.00 74.31 114 VAL A CA 1
ATOM 916 C C . VAL A 1 114 ? 2.599 -8.967 -9.303 1.00 74.31 114 VAL A C 1
ATOM 918 O O . VAL A 1 114 ? 1.463 -9.422 -9.323 1.00 74.31 114 VAL A O 1
ATOM 921 N N . MET A 1 115 ? 3.500 -9.225 -10.256 1.00 67.50 115 MET A N 1
ATOM 922 C CA . MET A 1 115 ? 3.223 -10.014 -11.466 1.00 67.50 115 MET A CA 1
ATOM 923 C C . MET A 1 115 ? 2.875 -11.494 -11.205 1.00 67.50 115 MET A C 1
ATOM 925 O O . MET A 1 115 ? 2.471 -12.183 -12.129 1.00 67.50 115 MET A O 1
ATOM 929 N N . GLN A 1 116 ? 3.082 -12.018 -9.990 1.00 70.12 116 GLN A N 1
ATOM 930 C CA . GLN A 1 116 ? 2.756 -13.411 -9.633 1.00 70.12 116 GLN A CA 1
ATOM 931 C C . GLN A 1 116 ? 1.416 -13.558 -8.904 1.00 70.12 116 GLN A C 1
ATOM 933 O O . GLN A 1 116 ? 0.950 -14.680 -8.718 1.00 70.12 116 GLN A O 1
ATOM 938 N N . ILE A 1 117 ? 0.869 -12.454 -8.392 1.00 66.06 117 ILE A N 1
ATOM 939 C CA . ILE A 1 117 ? -0.367 -12.437 -7.597 1.00 66.06 117 ILE A CA 1
ATOM 940 C C . ILE A 1 117 ? -1.577 -12.083 -8.475 1.00 66.06 117 ILE A C 1
ATOM 942 O O . ILE A 1 117 ? -2.704 -12.405 -8.102 1.00 66.06 117 ILE A O 1
ATOM 946 N N . MET A 1 118 ? -1.335 -11.450 -9.625 1.00 55.19 118 MET A N 1
ATOM 947 C CA . MET A 1 118 ? -2.323 -11.242 -10.686 1.00 55.19 118 MET A CA 1
ATOM 948 C C . MET A 1 118 ? -2.355 -12.431 -11.641 1.00 55.19 118 MET A C 1
ATOM 950 O O . MET A 1 118 ? -3.471 -12.772 -12.089 1.00 55.19 118 MET A O 1
#

Secondary structure (DSSP, 8-state):
--HHHHHHHHHHHHHHHHHHHHHHHHHHHTT----HHHHHHHHHHH---S-----TT-SSGGGSS-HHHHS-HHHHHHHHHHHHHHH-SSSS-HHHHHHHTT--HHHHHHHHHHHHH-

Organism: NCBI:txid210225

Foldseek 3Di:
DDPVVVVVVVVVVVVVVVVLVVVCVVCVVVVHNDDSVRSVVVVVVVPPDPDFDADPPDPDPCRRHPVCRVAPPVRVVVVVVLVCQQVPPPPDHSLVSCVVVVHDNVCSVCVVVVVVVD

Sequence (118 aa):
VTRRESRRLKEENLDLKEAAENLIKDANVQGNVKTRQEVLHDTNTSIERNIPPYDLTAVSVENVYPLDKIILETEWEHLYDILELLEAEDGGSASEILGRNGYPIFVCNRVHKVMQIM

InterPro domains:
  IPR009668 RNA polymerase I associated factor, A49-like [PF06870] (4-116)
  IPR009668 RNA polymerase I associated factor, A49-like [PTHR14440] (6-114)

Radius of gyration: 23.85 Å; chains: 1; bounding box: 43×34×60 Å